Protein AF-A0A662ZIM0-F1 (afdb_monomer)

Mean predicted aligned error: 15.43 Å

Radius of gyration: 32.18 Å; Cα contacts (8 Å, |Δi|>4): 65; chains: 1; bounding box: 74×26×86 Å

Foldseek 3Di:
DDWDWDADPVRDIDIDPCVVVQPWDQFPPPRDTDRDPDPVVDPHGHPVVVVVVVVVVVVVVVVVVVVVVVVVVVVVVVVVVVVVVVVVVVVVVVPDDPPD

Secondary structure (DSSP, 8-state):
--EEEEE-TTS-EEEEETTTS--EEEPTTT--EEE----TT-TTS-HHHHHHHHHHHHHHHHHHHHHHHHHHHHHHHHHHHHHHHHHHHHHHHHS-----

Sequence (100 aa):
MFYIDFSAPDGKTYRIDVSKNPVIYKCPICGETSIYKFDPTSKDCCIPCSEQRKREAKKREDELMEDRLYTQLAKLLSLEENRIVSKDEAKRLLESPNGK

Structure (mmCIF, N/CA/C/O backbone):
data_AF-A0A662ZIM0-F1
#
_entry.id   AF-A0A662ZIM0-F1
#
loop_
_atom_site.group_PDB
_atom_site.id
_atom_site.type_symbol
_atom_site.label_atom_id
_atom_site.label_alt_id
_atom_site.label_comp_id
_atom_site.label_asym_id
_atom_site.label_entity_id
_atom_site.label_seq_id
_atom_site.pdbx_PDB_ins_code
_atom_site.Cartn_x
_atom_site.Cartn_y
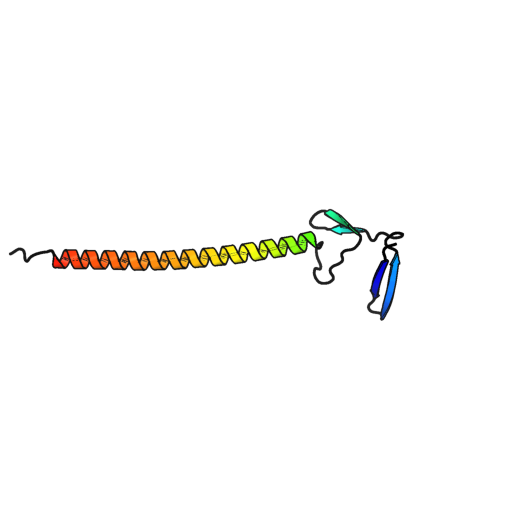_atom_site.Cartn_z
_atom_site.occupancy
_atom_site.B_iso_or_equiv
_atom_site.auth_seq_id
_atom_site.auth_comp_id
_atom_site.auth_asym_id
_atom_site.auth_atom_id
_atom_site.pdbx_PDB_model_num
ATOM 1 N N . MET A 1 1 ? 23.642 15.650 -20.312 1.00 60.62 1 MET A N 1
ATOM 2 C CA . MET A 1 1 ? 23.854 14.287 -20.844 1.00 60.62 1 MET A CA 1
ATOM 3 C C . MET A 1 1 ? 23.721 13.326 -19.676 1.00 60.62 1 MET A C 1
ATOM 5 O O . MET A 1 1 ? 24.455 13.499 -18.709 1.00 60.62 1 MET A O 1
ATOM 9 N N . PHE A 1 2 ? 22.740 12.421 -19.704 1.00 65.06 2 PHE A N 1
ATOM 10 C CA . PHE A 1 2 ? 22.445 11.497 -18.599 1.00 65.06 2 PHE A CA 1
ATOM 11 C C . PHE A 1 2 ? 22.926 10.090 -18.952 1.00 65.06 2 PHE A C 1
ATOM 13 O O . PHE A 1 2 ? 22.604 9.584 -20.025 1.00 65.06 2 PHE A O 1
ATOM 20 N N . TYR A 1 3 ? 23.685 9.468 -18.051 1.00 68.19 3 TYR A N 1
ATOM 21 C CA . TYR A 1 3 ? 24.252 8.138 -18.254 1.00 68.19 3 TYR A CA 1
ATOM 22 C C . TYR A 1 3 ? 23.801 7.181 -17.166 1.00 68.19 3 TYR A C 1
ATOM 24 O O . TYR A 1 3 ? 23.685 7.580 -16.008 1.00 68.19 3 TYR A O 1
ATOM 32 N N . ILE A 1 4 ? 23.593 5.927 -17.550 1.00 71.56 4 ILE A N 1
ATOM 33 C CA . ILE A 1 4 ? 23.402 4.817 -16.620 1.00 71.56 4 ILE A CA 1
ATOM 34 C C . ILE A 1 4 ? 24.522 3.818 -16.866 1.00 71.56 4 ILE A C 1
ATOM 36 O O . ILE A 1 4 ? 24.717 3.373 -18.000 1.00 71.56 4 ILE A O 1
ATOM 40 N N . ASP A 1 5 ? 25.223 3.472 -15.793 1.00 75.31 5 ASP A N 1
ATOM 41 C CA . ASP A 1 5 ? 26.203 2.397 -15.775 1.00 75.31 5 ASP A CA 1
ATOM 42 C C . ASP A 1 5 ? 25.546 1.160 -15.157 1.00 75.31 5 ASP A C 1
ATOM 44 O O . ASP A 1 5 ? 24.942 1.243 -14.085 1.00 75.31 5 ASP A O 1
ATOM 48 N N . PHE A 1 6 ? 25.637 0.012 -15.825 1.00 67.62 6 PHE A N 1
ATOM 49 C CA . PHE A 1 6 ? 25.203 -1.262 -15.256 1.00 67.62 6 PHE A CA 1
ATOM 50 C C . PHE A 1 6 ? 26.288 -2.321 -15.423 1.00 67.62 6 PHE A C 1
ATOM 52 O O . PHE A 1 6 ? 26.944 -2.411 -16.463 1.00 67.62 6 PHE A O 1
ATOM 59 N N . SER A 1 7 ? 26.467 -3.121 -14.376 1.00 71.88 7 SER A N 1
ATOM 60 C CA . SER A 1 7 ? 27.436 -4.211 -14.338 1.00 71.88 7 SER A CA 1
ATOM 61 C C . SER A 1 7 ? 26.736 -5.516 -14.681 1.00 71.88 7 SER A C 1
ATOM 63 O O . SER A 1 7 ? 25.787 -5.919 -14.005 1.00 71.88 7 SER A O 1
ATOM 65 N N . ALA A 1 8 ? 27.188 -6.167 -15.745 1.00 68.50 8 ALA A N 1
ATOM 66 C CA . ALA A 1 8 ? 26.691 -7.475 -16.133 1.00 68.50 8 ALA A CA 1
ATOM 67 C C . ALA A 1 8 ? 27.343 -8.590 -15.284 1.00 68.50 8 ALA A C 1
ATOM 69 O O . ALA A 1 8 ? 28.403 -8.380 -14.684 1.00 68.50 8 ALA A O 1
ATOM 70 N N . PRO A 1 9 ? 26.740 -9.795 -15.230 1.00 64.31 9 PRO A N 1
ATOM 71 C CA . PRO A 1 9 ? 27.276 -10.929 -14.469 1.00 64.31 9 PRO A CA 1
ATOM 72 C C . PRO A 1 9 ? 28.669 -11.391 -14.918 1.00 64.31 9 PRO A C 1
ATOM 74 O O . PRO A 1 9 ? 29.341 -12.109 -14.186 1.00 64.31 9 PRO A O 1
ATOM 77 N N . ASP A 1 10 ? 29.107 -10.992 -16.114 1.00 81.75 10 ASP A N 1
ATOM 78 C CA . ASP A 1 10 ? 30.434 -11.276 -16.663 1.00 81.75 10 ASP A CA 1
ATOM 79 C C . ASP A 1 10 ? 31.520 -10.295 -16.174 1.00 81.75 10 ASP A C 1
ATOM 81 O O . ASP A 1 10 ? 32.661 -10.358 -16.632 1.00 81.75 10 ASP A O 1
ATOM 85 N N . GLY A 1 11 ? 31.174 -9.383 -15.259 1.00 80.25 11 GLY A N 1
ATOM 86 C CA . GLY A 1 11 ? 32.086 -8.397 -14.681 1.00 80.25 11 GLY A CA 1
ATOM 87 C C . GLY A 1 11 ? 32.347 -7.182 -15.572 1.00 80.25 11 GLY A C 1
ATOM 88 O O . GLY A 1 11 ? 33.152 -6.328 -15.202 1.00 80.25 11 GLY A O 1
ATOM 89 N N . LYS A 1 12 ? 31.683 -7.070 -16.731 1.00 78.25 12 LYS A N 1
ATOM 90 C CA . LYS A 1 12 ? 31.798 -5.892 -17.595 1.00 78.25 12 LYS A CA 1
ATOM 91 C C . LYS A 1 12 ? 30.793 -4.819 -17.194 1.00 78.25 12 LYS A C 1
ATOM 93 O O . LYS A 1 12 ? 29.615 -5.098 -16.965 1.00 78.25 12 LYS A O 1
ATOM 98 N N . THR A 1 13 ? 31.258 -3.574 -17.176 1.00 76.75 13 THR A N 1
ATOM 99 C CA . THR A 1 13 ? 30.410 -2.399 -16.961 1.00 76.75 13 THR A CA 1
ATOM 100 C C . THR A 1 13 ? 30.062 -1.772 -18.301 1.00 76.75 13 THR A C 1
ATOM 102 O O . THR A 1 13 ? 30.945 -1.431 -19.090 1.00 76.75 13 THR A O 1
ATOM 105 N N . TYR A 1 14 ? 28.771 -1.598 -18.547 1.00 74.06 14 TYR A N 1
ATOM 106 C CA . TYR A 1 14 ? 28.240 -0.971 -19.748 1.00 74.06 14 TYR A CA 1
ATOM 107 C C . TYR A 1 14 ? 27.673 0.397 -19.397 1.00 74.06 14 TYR A C 1
ATOM 109 O O . TYR A 1 14 ? 26.896 0.525 -18.453 1.00 74.06 14 TYR A O 1
ATOM 117 N N . ARG A 1 15 ? 28.043 1.405 -20.188 1.00 74.75 15 ARG A N 1
ATOM 118 C CA . ARG A 1 15 ? 27.570 2.781 -20.038 1.00 74.75 15 ARG A CA 1
ATOM 119 C C . ARG A 1 15 ? 26.613 3.125 -21.165 1.00 74.75 15 ARG A C 1
ATOM 121 O O . ARG A 1 15 ? 27.014 3.163 -22.327 1.00 74.75 15 ARG A O 1
ATOM 128 N N . ILE A 1 16 ? 25.359 3.405 -20.828 1.00 70.94 16 ILE A N 1
ATOM 129 C CA . ILE A 1 16 ? 24.346 3.845 -21.792 1.00 70.94 16 ILE A CA 1
ATOM 130 C C . ILE A 1 16 ? 24.151 5.352 -21.652 1.00 70.94 16 ILE A C 1
ATOM 132 O O . ILE A 1 16 ? 23.838 5.846 -20.570 1.00 70.94 16 ILE A O 1
ATOM 136 N N . ASP A 1 17 ? 24.307 6.084 -22.759 1.00 71.38 17 ASP A N 1
ATOM 137 C CA . ASP A 1 17 ? 23.831 7.467 -22.875 1.00 71.38 17 ASP A CA 1
ATOM 138 C C . ASP A 1 17 ? 22.316 7.452 -23.079 1.00 71.38 17 ASP A C 1
ATOM 140 O O . ASP A 1 17 ? 21.812 7.199 -24.176 1.00 71.38 17 ASP A O 1
ATOM 144 N N . VAL A 1 18 ? 21.589 7.723 -22.003 1.00 67.00 18 VAL A N 1
ATOM 145 C CA . VAL A 1 18 ? 20.125 7.676 -21.964 1.00 67.00 18 VAL A CA 1
ATOM 146 C C . VAL A 1 18 ? 19.510 8.776 -22.832 1.00 67.00 18 VAL A C 1
ATOM 148 O O . VAL A 1 18 ? 18.396 8.634 -23.327 1.00 67.00 18 VAL A O 1
ATOM 151 N N . SER A 1 19 ? 20.260 9.853 -23.080 1.00 64.50 19 SER A N 1
ATOM 152 C CA . SER A 1 19 ? 19.848 10.947 -23.967 1.00 64.50 19 SER A CA 1
ATOM 153 C C . SER A 1 19 ? 19.803 10.510 -25.438 1.00 64.50 19 SER A C 1
ATOM 155 O O . SER A 1 19 ? 19.083 11.110 -26.230 1.00 64.50 19 SER A O 1
ATOM 157 N N . LYS A 1 20 ? 20.586 9.484 -25.805 1.00 65.81 20 LYS A N 1
ATOM 158 C CA . LYS A 1 20 ? 20.674 8.934 -27.169 1.00 65.81 20 LYS A CA 1
ATOM 159 C C . LYS A 1 20 ? 19.941 7.603 -27.327 1.00 65.81 20 LYS A C 1
ATOM 161 O O . LYS A 1 20 ? 19.514 7.282 -28.428 1.00 65.81 20 LYS A O 1
ATOM 166 N N . ASN A 1 21 ? 19.798 6.845 -26.241 1.00 57.88 21 ASN A N 1
ATOM 167 C CA . ASN A 1 21 ? 19.093 5.567 -26.192 1.00 57.88 21 ASN A CA 1
ATOM 168 C C . ASN A 1 21 ? 18.203 5.534 -24.942 1.00 57.88 21 ASN A C 1
ATOM 170 O O . ASN A 1 21 ? 18.616 4.993 -23.911 1.00 57.88 21 ASN A O 1
ATOM 174 N N . PRO A 1 22 ? 17.003 6.141 -24.985 1.00 59.03 22 PRO A N 1
ATOM 175 C CA . PRO A 1 22 ? 16.102 6.113 -23.846 1.00 59.03 22 PRO A CA 1
ATOM 176 C C . PRO A 1 22 ? 15.649 4.669 -23.619 1.00 59.03 22 PRO A C 1
ATOM 178 O O . PRO A 1 22 ? 14.930 4.094 -24.435 1.00 59.03 22 PRO A O 1
ATOM 181 N N . VAL A 1 23 ? 16.074 4.061 -22.509 1.00 63.94 23 VAL A N 1
ATOM 182 C CA . VAL A 1 23 ? 15.542 2.757 -22.104 1.00 63.94 23 VAL A CA 1
ATOM 183 C C . VAL A 1 23 ? 14.178 3.005 -21.474 1.00 63.94 23 VAL A C 1
ATOM 185 O O . VAL A 1 23 ? 14.057 3.394 -20.308 1.00 63.94 23 VAL A O 1
ATOM 188 N N . ILE A 1 24 ? 13.153 2.858 -22.305 1.00 66.81 24 ILE A N 1
ATOM 189 C CA . ILE A 1 24 ? 11.766 3.117 -21.951 1.00 66.81 24 ILE A CA 1
ATOM 190 C C . ILE A 1 24 ? 11.195 1.860 -21.295 1.00 66.81 24 ILE A C 1
ATOM 192 O O . ILE A 1 24 ? 11.002 0.839 -21.951 1.00 66.81 24 ILE A O 1
ATOM 196 N N . TYR A 1 25 ? 10.906 1.942 -19.999 1.00 69.50 25 TYR A N 1
ATOM 197 C CA . TYR A 1 25 ? 10.175 0.908 -19.279 1.00 69.50 25 TYR A CA 1
ATOM 198 C C . TYR A 1 25 ? 8.727 1.345 -19.082 1.00 69.50 25 TYR A C 1
ATOM 200 O O . TYR A 1 25 ? 8.460 2.392 -18.485 1.00 69.50 25 TYR A O 1
ATOM 208 N N . LYS A 1 26 ? 7.791 0.516 -19.547 1.00 70.31 26 LYS A N 1
ATOM 209 C CA . LYS A 1 26 ? 6.365 0.678 -19.267 1.00 70.31 26 LYS A CA 1
ATOM 210 C C . LYS A 1 26 ? 5.979 -0.226 -18.104 1.00 70.31 26 LYS A C 1
ATOM 212 O O . LYS A 1 26 ? 6.121 -1.443 -18.192 1.00 70.31 26 LYS A O 1
ATOM 217 N N . CYS A 1 27 ? 5.477 0.369 -17.027 1.00 74.44 27 CYS A N 1
ATOM 218 C CA . CYS A 1 27 ? 4.997 -0.388 -15.879 1.00 74.44 27 CYS A CA 1
ATOM 219 C C . CYS A 1 27 ? 3.781 -1.248 -16.275 1.00 74.44 27 CYS A C 1
ATOM 221 O O . CYS A 1 27 ? 2.810 -0.695 -16.795 1.00 74.44 27 CYS A O 1
ATOM 223 N N . PRO A 1 28 ? 3.767 -2.563 -15.989 1.00 74.31 28 PRO A N 1
ATOM 224 C CA . PRO A 1 28 ? 2.627 -3.424 -16.300 1.00 74.31 28 PRO A CA 1
ATOM 225 C C . PRO A 1 28 ? 1.411 -3.160 -15.400 1.00 74.31 28 PRO A C 1
ATOM 227 O O . PRO A 1 28 ? 0.306 -3.556 -15.750 1.00 74.31 28 PRO A O 1
ATOM 230 N N . ILE A 1 29 ? 1.596 -2.495 -14.252 1.00 79.19 29 ILE A N 1
ATOM 231 C CA . ILE A 1 29 ? 0.516 -2.218 -13.294 1.00 79.19 29 ILE A CA 1
ATOM 232 C C . ILE A 1 29 ? -0.238 -0.938 -13.653 1.00 79.19 29 ILE A C 1
ATOM 234 O O . ILE A 1 29 ? -1.456 -0.953 -13.780 1.00 79.19 29 ILE A O 1
ATOM 238 N N . CYS A 1 30 ? 0.477 0.179 -13.793 1.00 81.06 30 CYS A N 1
ATOM 239 C CA . CYS A 1 30 ? -0.140 1.489 -14.011 1.00 81.06 30 CYS A CA 1
ATOM 240 C C . CYS A 1 30 ? -0.009 2.004 -15.450 1.00 81.06 30 CYS A C 1
ATOM 242 O O . CYS A 1 30 ? -0.599 3.024 -15.782 1.00 81.06 30 CYS A O 1
ATOM 244 N N . GLY A 1 31 ? 0.775 1.341 -16.306 1.00 73.50 31 GLY A N 1
ATOM 245 C CA . GLY A 1 31 ? 1.029 1.795 -17.676 1.00 73.50 31 GLY A CA 1
ATOM 246 C C . GLY A 1 31 ? 1.985 2.987 -17.789 1.00 73.50 31 GLY A C 1
ATOM 247 O O . GLY A 1 31 ? 2.280 3.404 -18.911 1.00 73.50 31 GLY A O 1
ATOM 248 N N . GLU A 1 32 ? 2.490 3.504 -16.663 1.00 75.25 32 GLU A N 1
ATOM 249 C CA . GLU A 1 32 ? 3.413 4.638 -16.627 1.00 75.25 32 GLU A CA 1
ATOM 250 C C . GLU A 1 32 ? 4.693 4.297 -17.387 1.00 75.25 32 GLU A C 1
ATOM 252 O O . GLU A 1 32 ? 5.326 3.258 -17.161 1.00 75.25 32 GLU A O 1
ATOM 257 N N . THR A 1 33 ? 5.063 5.185 -18.301 1.00 69.88 33 THR A N 1
ATOM 258 C CA . THR A 1 33 ? 6.224 5.016 -19.165 1.00 69.88 33 THR A CA 1
ATOM 259 C C . THR A 1 33 ? 7.358 5.857 -18.599 1.00 69.88 33 THR A C 1
ATOM 261 O O . THR A 1 33 ? 7.295 7.081 -18.601 1.00 69.88 33 THR A O 1
ATOM 264 N N . SER A 1 34 ? 8.385 5.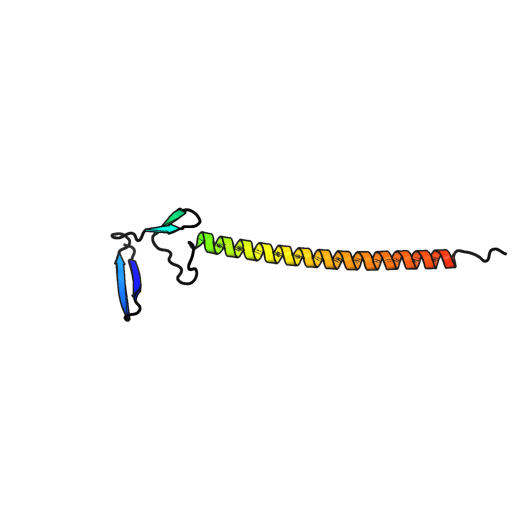200 -18.067 1.00 62.50 34 SER A N 1
ATOM 265 C CA . SER A 1 34 ? 9.485 5.855 -17.360 1.00 62.50 34 SER A CA 1
ATOM 266 C C . SER A 1 34 ? 10.830 5.514 -17.986 1.00 62.50 34 SER A C 1
ATOM 268 O O . SER A 1 34 ? 11.062 4.397 -18.452 1.00 62.50 34 SER A O 1
ATOM 270 N N . ILE A 1 35 ? 11.724 6.501 -17.992 1.00 63.75 35 ILE A N 1
ATOM 271 C CA . ILE A 1 35 ? 13.120 6.307 -18.368 1.00 63.75 35 ILE A CA 1
ATOM 272 C C . ILE A 1 35 ? 13.797 5.592 -17.192 1.00 63.75 35 ILE A C 1
ATOM 274 O O . ILE A 1 35 ? 13.898 6.155 -16.104 1.00 63.75 35 ILE A O 1
ATOM 278 N N . TYR A 1 36 ? 14.144 4.324 -17.421 1.00 60.44 36 TYR A N 1
ATOM 279 C CA . TYR A 1 36 ? 14.791 3.353 -16.531 1.00 60.44 36 TYR A CA 1
ATOM 280 C C . TYR A 1 36 ? 14.804 3.672 -15.019 1.00 60.44 36 TYR A C 1
ATOM 282 O O . TYR A 1 36 ? 15.697 4.337 -14.497 1.00 60.44 36 TYR A O 1
ATOM 290 N N . LYS A 1 37 ? 13.850 3.090 -14.284 1.00 54.75 37 LYS A N 1
ATOM 291 C CA . LYS A 1 37 ? 13.931 2.875 -12.830 1.00 54.75 37 LYS A CA 1
ATOM 292 C C . LYS A 1 37 ? 13.756 1.381 -12.554 1.00 54.75 37 LYS A C 1
ATOM 294 O O . LYS A 1 37 ? 12.717 0.960 -12.055 1.00 54.75 37 LYS A O 1
ATOM 299 N N . PHE A 1 38 ? 14.728 0.573 -12.979 1.00 47.59 38 PHE A N 1
ATOM 300 C CA . PHE A 1 38 ? 14.773 -0.840 -12.607 1.00 47.59 38 PHE A CA 1
ATOM 301 C C . PHE A 1 38 ? 15.211 -0.915 -11.145 1.00 47.59 38 PHE A C 1
ATOM 303 O O . PHE A 1 38 ? 16.367 -0.640 -10.835 1.00 47.59 38 PHE A O 1
ATOM 310 N N . ASP A 1 39 ? 14.278 -1.215 -10.248 1.00 49.53 39 ASP A N 1
ATOM 311 C CA . ASP A 1 39 ? 14.600 -1.588 -8.875 1.00 49.53 39 ASP A CA 1
ATOM 312 C C . ASP A 1 39 ? 14.830 -3.111 -8.880 1.00 49.53 39 ASP A C 1
ATOM 314 O O . ASP A 1 39 ? 13.863 -3.869 -9.005 1.00 49.53 39 ASP A O 1
ATOM 318 N N . PRO A 1 40 ? 16.090 -3.592 -8.823 1.00 46.81 40 PRO A N 1
ATOM 319 C CA . PRO A 1 40 ? 16.415 -5.017 -8.942 1.00 46.81 40 PRO A CA 1
ATOM 320 C C . PRO A 1 40 ? 15.817 -5.868 -7.810 1.00 46.81 40 PRO A C 1
ATOM 322 O O . PRO A 1 40 ? 15.818 -7.098 -7.888 1.00 46.81 40 PRO A O 1
ATOM 325 N N . THR A 1 41 ? 15.285 -5.219 -6.774 1.00 54.16 41 THR A N 1
ATOM 326 C CA . THR A 1 41 ? 14.646 -5.842 -5.616 1.00 54.16 41 THR A CA 1
ATOM 327 C C . THR A 1 41 ? 13.143 -6.054 -5.810 1.00 54.16 41 THR A C 1
ATOM 329 O O . THR A 1 41 ? 12.592 -7.018 -5.277 1.00 54.16 41 THR A O 1
ATOM 332 N N . SER A 1 42 ? 12.462 -5.200 -6.586 1.00 54.66 42 SER A N 1
ATOM 333 C CA . SER A 1 42 ? 11.018 -5.296 -6.836 1.00 54.66 42 SER A CA 1
ATOM 334 C C . SER A 1 42 ? 10.759 -5.822 -8.246 1.00 54.66 42 SER A C 1
ATOM 336 O O . SER A 1 42 ? 10.624 -5.061 -9.200 1.00 54.66 42 SER A O 1
ATOM 338 N N . LYS A 1 43 ? 10.690 -7.147 -8.382 1.00 55.81 43 LYS A N 1
ATOM 339 C CA . LYS A 1 43 ? 10.647 -7.840 -9.679 1.00 55.81 43 LYS A CA 1
ATOM 340 C C . LYS A 1 43 ? 9.450 -7.503 -10.592 1.00 55.81 43 LYS A C 1
ATOM 342 O O . LYS A 1 43 ? 9.531 -7.817 -11.773 1.00 55.81 43 LYS A O 1
ATOM 347 N N . ASP A 1 44 ? 8.402 -6.815 -10.115 1.00 65.44 44 ASP A N 1
ATOM 348 C CA . ASP A 1 44 ? 7.107 -6.798 -10.824 1.00 65.44 44 ASP A CA 1
ATOM 349 C C . ASP A 1 44 ? 6.467 -5.416 -11.087 1.00 65.44 44 ASP A C 1
ATOM 351 O O . ASP A 1 44 ? 5.391 -5.358 -11.688 1.00 65.44 44 ASP A O 1
ATOM 355 N N . CYS A 1 45 ? 7.048 -4.287 -10.648 1.00 68.81 45 CYS A N 1
ATOM 356 C CA . CYS A 1 45 ? 6.414 -2.969 -10.851 1.00 68.81 45 CYS A CA 1
ATOM 357 C C . CYS A 1 45 ? 7.353 -1.760 -10.729 1.00 68.81 45 CYS A C 1
ATOM 359 O O . CYS A 1 45 ? 8.460 -1.867 -10.212 1.00 68.81 45 CYS A O 1
ATOM 361 N N . CYS A 1 46 ? 6.897 -0.588 -11.192 1.00 73.62 46 CYS A N 1
ATOM 362 C CA . CYS A 1 46 ? 7.638 0.665 -11.039 1.00 73.62 46 CYS A CA 1
ATOM 363 C C . CYS A 1 46 ? 7.681 1.148 -9.575 1.00 73.62 46 CYS A C 1
ATOM 365 O O . CYS A 1 46 ? 6.795 0.833 -8.777 1.00 73.62 46 CYS A O 1
ATOM 367 N N . ILE A 1 47 ? 8.678 1.982 -9.244 1.00 74.38 47 ILE A N 1
ATOM 368 C CA . ILE A 1 47 ? 8.886 2.529 -7.888 1.00 74.38 47 ILE A CA 1
ATOM 369 C C . ILE A 1 47 ? 7.607 3.150 -7.289 1.00 74.38 47 ILE A C 1
ATOM 371 O O . ILE A 1 47 ? 7.279 2.802 -6.158 1.00 74.38 47 ILE A O 1
ATOM 375 N N . PRO A 1 48 ? 6.829 3.998 -8.000 1.00 78.12 48 PRO A N 1
ATOM 376 C CA . PRO A 1 48 ? 5.582 4.537 -7.452 1.00 78.12 48 PRO A CA 1
ATOM 377 C C . PRO A 1 48 ? 4.573 3.461 -7.026 1.00 78.12 48 PRO A C 1
ATOM 379 O O . PRO A 1 48 ? 4.008 3.552 -5.939 1.00 78.12 48 PRO A O 1
ATOM 382 N N . CYS A 1 49 ? 4.379 2.418 -7.842 1.00 80.75 49 CYS A N 1
ATOM 383 C CA . CYS A 1 49 ? 3.489 1.303 -7.507 1.00 80.75 49 CYS A CA 1
ATOM 384 C C . CYS A 1 49 ? 4.018 0.483 -6.323 1.00 80.75 49 CYS A C 1
ATOM 386 O O . CYS A 1 49 ? 3.237 0.054 -5.475 1.00 80.75 49 CYS A O 1
ATOM 388 N N . SER A 1 50 ? 5.335 0.283 -6.249 1.00 81.31 50 SER A N 1
ATOM 389 C CA . SER A 1 50 ? 5.989 -0.396 -5.125 1.00 81.31 50 SER A CA 1
ATOM 390 C C . SER A 1 50 ? 5.770 0.369 -3.815 1.00 81.31 50 SER A C 1
ATOM 392 O O . SER A 1 50 ? 5.306 -0.197 -2.825 1.00 81.31 50 SER A O 1
ATOM 394 N N . GLU A 1 51 ? 6.004 1.681 -3.824 1.00 83.38 51 GLU A N 1
ATOM 395 C CA . GLU A 1 51 ? 5.797 2.547 -2.661 1.00 83.38 51 GLU A CA 1
ATOM 396 C C . GLU A 1 51 ? 4.324 2.636 -2.251 1.00 83.38 51 GLU A C 1
ATOM 398 O O . GLU A 1 51 ? 4.011 2.612 -1.060 1.00 83.38 51 GLU A O 1
ATOM 403 N N . GLN A 1 52 ? 3.402 2.670 -3.216 1.00 86.38 52 GLN A N 1
ATOM 404 C CA . GLN A 1 52 ? 1.972 2.610 -2.927 1.00 86.38 52 GLN A CA 1
ATOM 405 C C . GLN A 1 52 ? 1.599 1.310 -2.207 1.00 86.38 52 GLN A C 1
ATOM 407 O O . GLN A 1 52 ? 0.954 1.364 -1.161 1.00 86.38 52 GLN A O 1
ATOM 412 N N . ARG A 1 53 ? 2.061 0.152 -2.698 1.00 86.25 53 ARG A N 1
ATOM 413 C CA . ARG A 1 53 ? 1.812 -1.140 -2.039 1.00 86.25 53 ARG A CA 1
ATOM 414 C C . ARG A 1 53 ? 2.346 -1.173 -0.610 1.00 86.25 53 ARG A C 1
ATOM 416 O O . ARG A 1 53 ? 1.651 -1.659 0.277 1.00 86.25 53 ARG A O 1
ATOM 423 N N . LYS A 1 54 ? 3.544 -0.633 -0.362 1.00 86.94 54 LYS A N 1
ATOM 424 C CA . LYS A 1 54 ? 4.110 -0.539 0.997 1.00 86.94 54 LYS A CA 1
ATOM 425 C C . LYS A 1 54 ? 3.238 0.317 1.918 1.00 86.94 54 LYS A C 1
ATOM 427 O O . LYS A 1 54 ? 3.000 -0.066 3.060 1.00 86.94 54 LYS A O 1
ATOM 432 N N . ARG A 1 55 ? 2.732 1.455 1.427 1.00 90.31 55 ARG A N 1
ATOM 433 C CA . ARG A 1 55 ? 1.824 2.327 2.194 1.00 90.31 55 ARG A CA 1
ATOM 434 C C . ARG A 1 55 ? 0.495 1.646 2.499 1.00 90.31 55 ARG A C 1
ATOM 436 O O . ARG A 1 55 ? 0.024 1.734 3.625 1.00 90.31 55 ARG A O 1
ATOM 443 N N . GLU A 1 56 ? -0.092 0.963 1.521 1.00 91.56 56 GLU A N 1
ATOM 444 C CA . GLU A 1 56 ? -1.343 0.222 1.706 1.00 91.56 56 GLU A CA 1
ATOM 445 C C . GLU A 1 56 ? -1.178 -0.949 2.680 1.00 91.56 56 GLU A C 1
ATOM 447 O O . GLU A 1 56 ? -2.047 -1.159 3.523 1.00 91.56 56 GLU A O 1
ATOM 452 N N . ALA A 1 57 ? -0.062 -1.681 2.610 1.00 91.88 57 ALA A N 1
ATOM 453 C CA . ALA A 1 57 ? 0.251 -2.747 3.559 1.00 91.88 57 ALA A CA 1
ATOM 454 C C . ALA A 1 57 ? 0.363 -2.202 4.988 1.00 91.88 57 ALA A C 1
ATOM 456 O O . ALA A 1 57 ? -0.307 -2.709 5.883 1.00 91.88 57 ALA A O 1
ATOM 457 N N . LYS A 1 58 ? 1.113 -1.108 5.172 1.00 93.81 58 LYS A N 1
ATOM 458 C CA . LYS A 1 58 ? 1.224 -0.436 6.470 1.00 93.81 58 LYS A CA 1
ATOM 459 C C . LYS A 1 58 ? -0.138 0.032 6.992 1.00 93.81 58 LYS A C 1
ATOM 461 O O . LYS A 1 58 ? -0.465 -0.212 8.143 1.00 93.81 58 LYS A O 1
ATOM 466 N N . LYS A 1 59 ? -0.964 0.640 6.133 1.00 94.62 59 LYS A N 1
ATOM 467 C CA . LYS A 1 59 ? -2.317 1.084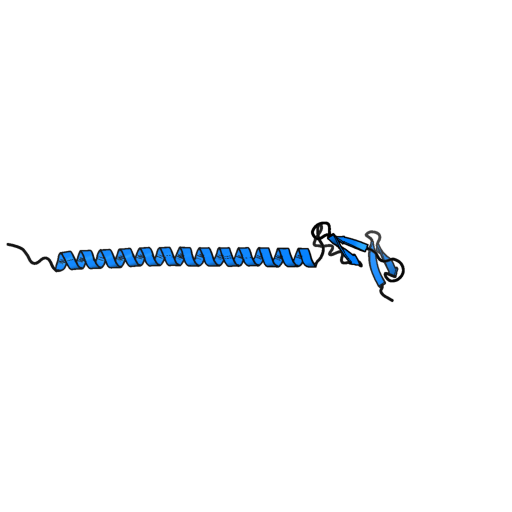 6.502 1.00 94.62 59 LYS A C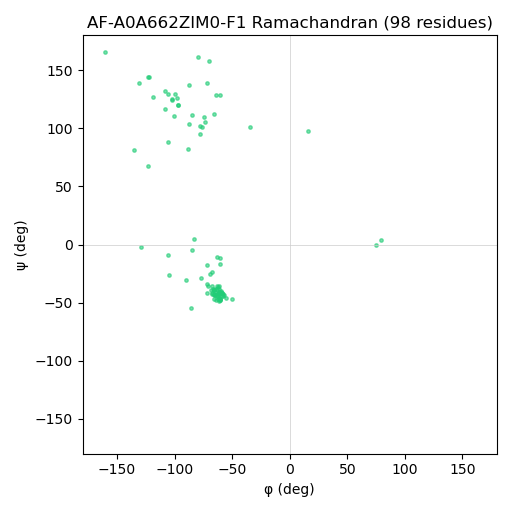A 1
ATOM 468 C C . LYS A 1 59 ? -3.188 -0.076 6.995 1.00 94.62 59 LYS A C 1
ATOM 470 O O . LYS A 1 59 ? -3.895 0.083 7.980 1.00 94.62 59 LYS A O 1
ATOM 475 N N . ARG A 1 60 ? -3.119 -1.244 6.344 1.00 94.12 60 ARG A N 1
ATOM 476 C CA . ARG A 1 60 ? -3.843 -2.445 6.797 1.00 94.12 60 ARG A CA 1
ATOM 477 C C . ARG A 1 60 ? -3.326 -2.967 8.134 1.00 94.12 60 ARG A C 1
ATOM 479 O O . ARG A 1 60 ? -4.120 -3.426 8.944 1.00 94.12 60 ARG A O 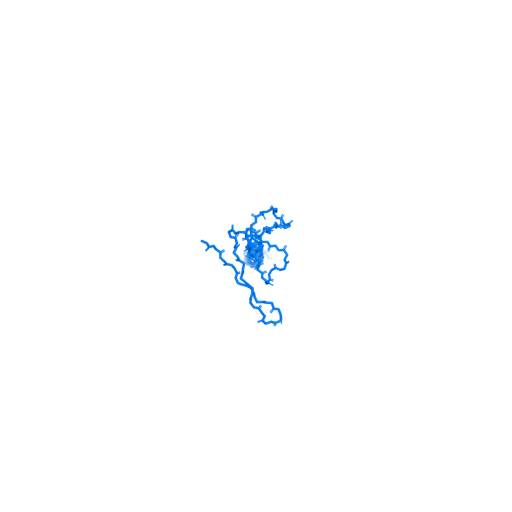1
ATOM 486 N N . GLU A 1 61 ? -2.016 -2.931 8.364 1.00 94.31 61 GLU A N 1
ATOM 487 C CA . GLU A 1 61 ? -1.439 -3.303 9.661 1.00 94.31 61 GLU A CA 1
ATOM 488 C C . GLU A 1 61 ? -1.916 -2.365 10.776 1.00 94.31 61 GLU A C 1
ATOM 490 O O . GLU A 1 61 ? -2.323 -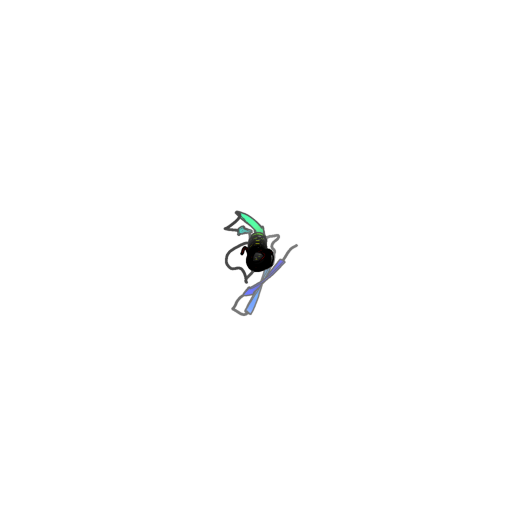2.846 11.835 1.00 94.31 61 GLU A O 1
ATOM 495 N N . ASP A 1 62 ? -1.932 -1.056 10.517 1.00 94.81 62 ASP A N 1
ATOM 496 C CA . ASP A 1 62 ? -2.433 -0.046 11.453 1.00 94.81 62 ASP A CA 1
ATOM 497 C C . ASP A 1 62 ? -3.925 -0.282 11.774 1.00 94.81 62 ASP A C 1
ATOM 499 O O . ASP A 1 62 ? -4.297 -0.345 12.946 1.00 94.81 62 ASP A O 1
ATOM 503 N N . GLU A 1 63 ? -4.766 -0.518 10.758 1.00 94.69 63 GLU A N 1
ATOM 504 C CA . GLU A 1 63 ? -6.194 -0.849 10.925 1.00 94.69 63 GLU A CA 1
ATOM 505 C C . GLU A 1 63 ? -6.405 -2.137 11.747 1.00 94.69 63 GLU A C 1
ATOM 507 O O . GLU A 1 63 ? -7.275 -2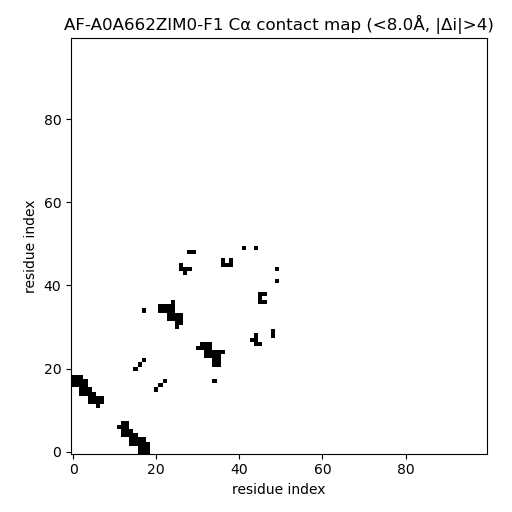.195 12.616 1.00 94.69 63 GLU A O 1
ATOM 512 N N . LEU A 1 64 ? -5.584 -3.170 11.528 1.00 95.31 64 LEU A N 1
ATOM 513 C CA . LEU A 1 64 ? -5.639 -4.413 12.308 1.00 95.31 64 LEU A CA 1
ATOM 514 C C . LEU A 1 64 ? -5.223 -4.209 13.770 1.00 95.31 64 LEU A C 1
ATOM 516 O O . LEU A 1 64 ? -5.749 -4.881 14.661 1.00 95.31 64 LEU A O 1
ATOM 520 N N . MET A 1 65 ? -4.255 -3.330 14.036 1.00 94.50 65 MET A N 1
ATOM 521 C CA . MET A 1 65 ? -3.884 -2.984 15.409 1.00 94.50 65 MET A CA 1
ATOM 522 C C . MET A 1 65 ? -5.002 -2.215 16.110 1.00 94.50 65 MET A C 1
ATOM 524 O O . MET A 1 65 ? -5.312 -2.517 17.263 1.00 94.50 65 MET A O 1
ATOM 528 N N . GLU A 1 66 ? -5.625 -1.265 15.418 1.00 94.06 66 GLU A N 1
ATOM 529 C CA . GLU A 1 66 ? -6.759 -0.497 15.928 1.00 94.06 66 GLU A CA 1
ATOM 530 C C . GLU A 1 66 ? -7.951 -1.410 16.271 1.00 94.06 66 GLU A C 1
ATOM 532 O O . GLU A 1 66 ? -8.464 -1.357 17.390 1.00 94.06 66 GLU A O 1
ATOM 537 N N . ASP A 1 67 ? -8.321 -2.337 15.383 1.00 94.38 67 ASP A N 1
ATOM 538 C CA . ASP A 1 67 ? -9.395 -3.314 15.627 1.00 94.38 67 ASP A CA 1
ATOM 539 C C . ASP A 1 67 ? -9.117 -4.213 16.847 1.00 94.38 67 ASP A C 1
ATOM 541 O O . ASP A 1 67 ? -9.993 -4.461 17.685 1.00 94.38 67 ASP A O 1
ATOM 545 N N . ARG A 1 68 ? -7.860 -4.646 17.024 1.00 94.69 68 ARG A N 1
ATOM 546 C CA . ARG A 1 68 ? -7.441 -5.400 18.219 1.00 94.69 68 ARG A CA 1
ATOM 547 C C . ARG A 1 68 ? -7.603 -4.586 19.498 1.00 94.69 68 ARG A C 1
ATOM 549 O O . ARG A 1 68 ? -8.045 -5.147 20.503 1.00 94.69 68 ARG A O 1
ATOM 556 N N . LEU A 1 69 ? -7.252 -3.301 19.478 1.00 94.38 69 LEU A N 1
ATOM 557 C CA . LEU A 1 69 ? -7.401 -2.410 20.631 1.00 94.38 69 LEU A CA 1
ATOM 558 C C . LEU A 1 69 ? -8.877 -2.206 20.979 1.00 94.38 69 LEU A C 1
ATOM 560 O O . LEU A 1 69 ? -9.253 -2.380 22.139 1.00 94.38 69 LEU A O 1
ATOM 564 N N . TYR A 1 70 ? -9.727 -1.932 19.987 1.00 92.69 70 TYR A N 1
ATOM 565 C CA . TYR A 1 70 ? -11.170 -1.816 20.209 1.00 92.69 70 TYR A CA 1
ATOM 566 C C . TYR A 1 70 ? -11.778 -3.114 20.739 1.00 92.69 70 TYR A C 1
ATOM 568 O O . TYR A 1 70 ? -12.567 -3.084 21.683 1.00 92.69 70 TYR A O 1
ATOM 576 N N . THR A 1 71 ? -11.358 -4.264 20.212 1.00 93.69 71 THR A N 1
ATOM 577 C CA . THR A 1 71 ? -11.797 -5.574 20.708 1.00 93.69 71 THR A CA 1
ATOM 578 C C . THR A 1 71 ? -11.396 -5.796 22.170 1.00 93.69 71 THR A C 1
ATOM 580 O O . THR A 1 71 ? -12.178 -6.336 22.956 1.00 93.69 71 THR A O 1
ATOM 583 N N . GLN A 1 72 ? -10.184 -5.397 22.569 1.00 93.62 72 GLN A N 1
ATOM 584 C CA . GLN A 1 72 ? -9.749 -5.477 23.968 1.00 93.62 72 GLN A CA 1
ATOM 585 C C . GLN A 1 72 ? -10.557 -4.540 24.870 1.00 93.62 72 GLN A C 1
ATOM 587 O O . GLN A 1 72 ? -10.980 -4.956 25.950 1.00 93.62 72 GLN A O 1
ATOM 592 N N . LEU A 1 73 ? -10.816 -3.312 24.419 1.00 93.81 73 LEU A N 1
ATOM 593 C CA . LEU A 1 73 ? -11.619 -2.344 25.159 1.00 93.81 73 LEU A CA 1
ATOM 594 C C . LEU A 1 73 ? -13.054 -2.842 25.364 1.00 93.81 73 LEU A C 1
ATOM 596 O O . LEU A 1 73 ? -13.557 -2.793 26.484 1.00 93.81 73 LEU A O 1
ATOM 600 N N . ALA A 1 74 ? -13.683 -3.394 24.324 1.00 91.69 74 ALA A N 1
ATOM 601 C CA . ALA A 1 74 ? -15.022 -3.971 24.414 1.00 91.69 74 ALA A CA 1
ATOM 602 C C . ALA A 1 74 ? -15.088 -5.095 25.460 1.00 91.69 74 ALA A C 1
ATOM 604 O O . ALA A 1 74 ? -15.996 -5.118 26.285 1.00 91.69 74 ALA A O 1
ATOM 605 N N . LYS A 1 75 ? -14.082 -5.980 25.500 1.00 92.31 75 LYS A N 1
ATOM 606 C CA . LYS A 1 75 ? -13.997 -7.035 26.525 1.00 92.31 75 LYS A CA 1
ATOM 607 C C . LYS A 1 75 ? -13.890 -6.469 27.939 1.00 92.31 75 LYS A C 1
ATOM 609 O O . LYS A 1 75 ? -14.532 -6.995 28.844 1.00 92.31 75 LYS A O 1
ATOM 614 N N . LEU A 1 76 ? -13.086 -5.423 28.140 1.00 91.62 76 LEU A N 1
ATOM 615 C CA . LEU A 1 76 ? -12.952 -4.772 29.446 1.00 91.62 76 LEU A CA 1
ATOM 616 C C . LEU A 1 76 ? -14.259 -4.110 29.881 1.00 91.62 76 LEU A C 1
ATOM 618 O O . LEU A 1 76 ? -14.661 -4.278 31.029 1.00 91.62 76 LEU A O 1
ATOM 622 N N . LEU A 1 77 ? -14.941 -3.419 28.965 1.00 89.19 77 LEU A N 1
ATOM 623 C CA . LEU A 1 77 ? -16.239 -2.807 29.238 1.00 89.19 77 LEU A CA 1
ATOM 624 C C . LEU A 1 77 ? -17.283 -3.860 29.604 1.00 89.19 77 LEU A C 1
ATOM 626 O O . LEU A 1 77 ? -17.940 -3.710 30.625 1.00 89.19 77 LEU A O 1
ATOM 630 N N . SER A 1 78 ? -17.368 -4.969 28.865 1.00 84.88 78 SER A N 1
ATOM 631 C CA . SER A 1 78 ? -18.282 -6.061 29.218 1.00 84.88 78 SER A CA 1
ATOM 632 C C . SER A 1 78 ? -17.954 -6.685 30.580 1.00 84.88 78 SER A C 1
ATOM 634 O O . SER A 1 78 ? -18.857 -7.059 31.323 1.00 84.88 78 SER A O 1
ATOM 636 N N . LEU A 1 79 ? -16.675 -6.816 30.947 1.00 84.94 79 LEU A N 1
ATOM 637 C CA . LEU A 1 79 ? -16.292 -7.293 32.283 1.00 84.94 79 LEU A CA 1
ATOM 638 C C . LEU A 1 79 ? -16.701 -6.306 33.384 1.00 84.94 79 LEU A C 1
ATOM 640 O O . LEU A 1 79 ? -17.148 -6.737 34.448 1.00 84.94 79 LEU A O 1
ATOM 644 N N . GLU A 1 80 ? -16.563 -5.007 33.136 1.00 81.50 80 GLU A N 1
ATOM 645 C CA . GLU A 1 80 ? -16.949 -3.971 34.092 1.00 81.50 80 GLU A CA 1
ATOM 646 C C . GLU A 1 80 ? -18.474 -3.852 34.222 1.00 81.50 80 GLU A C 1
ATOM 648 O O . GLU A 1 80 ? -18.983 -3.809 35.339 1.00 81.50 80 GLU A O 1
ATOM 653 N N . GLU A 1 81 ? -19.224 -3.921 33.120 1.00 75.94 81 GLU A N 1
ATOM 654 C CA . GLU A 1 81 ? -20.691 -4.004 33.138 1.00 75.94 81 GLU A CA 1
ATOM 655 C C . GLU A 1 81 ? -21.167 -5.196 33.976 1.00 75.94 81 GLU A C 1
ATOM 657 O O . GLU A 1 81 ? -22.017 -5.038 34.853 1.00 75.94 81 GLU A O 1
ATOM 662 N N . ASN A 1 82 ? -20.560 -6.374 33.798 1.00 72.69 82 ASN A N 1
ATOM 663 C CA . ASN A 1 82 ? -20.880 -7.556 34.604 1.00 72.69 82 ASN A CA 1
ATOM 664 C C . ASN A 1 82 ? -20.563 -7.362 36.100 1.00 72.69 82 ASN A C 1
ATOM 666 O O . ASN A 1 82 ? -21.304 -7.843 36.961 1.00 72.69 82 ASN A O 1
ATOM 670 N N . ARG A 1 83 ? -19.485 -6.641 36.438 1.00 73.12 83 ARG A N 1
ATOM 671 C CA . ARG A 1 83 ? -19.157 -6.296 37.833 1.00 73.12 83 ARG A CA 1
ATOM 672 C C . ARG A 1 83 ? -20.163 -5.329 38.444 1.00 73.12 83 ARG A C 1
ATOM 674 O O . ARG A 1 83 ? -20.540 -5.513 39.601 1.00 73.12 83 ARG A O 1
ATOM 681 N N . ILE A 1 84 ? -20.602 -4.324 37.688 1.00 69.00 84 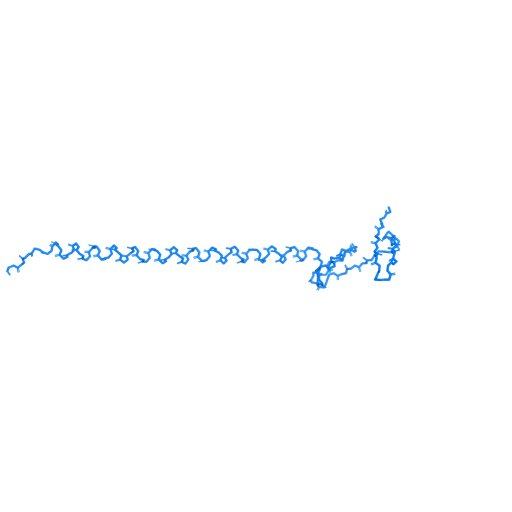ILE A N 1
ATOM 682 C CA . ILE A 1 84 ? -21.608 -3.353 38.133 1.00 69.00 84 ILE A CA 1
ATOM 683 C C . ILE A 1 84 ? -22.944 -4.062 38.378 1.00 69.00 84 ILE A C 1
ATOM 685 O O . ILE A 1 84 ? -23.502 -3.925 39.464 1.00 69.00 84 ILE A O 1
ATOM 689 N N . VAL A 1 85 ? -23.396 -4.903 37.439 1.00 63.25 85 VAL A N 1
ATOM 690 C CA . VAL A 1 85 ? -24.622 -5.7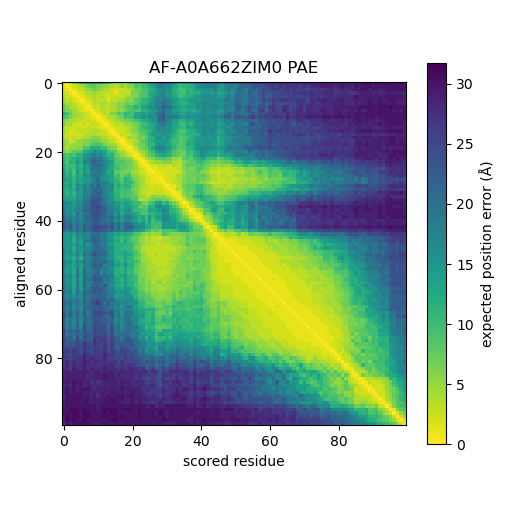08 37.593 1.00 63.25 85 VAL A CA 1
ATOM 691 C C . VAL A 1 85 ? -24.548 -6.603 38.833 1.00 63.25 85 VAL A C 1
ATOM 693 O O . VAL A 1 85 ? -25.493 -6.630 39.620 1.00 63.25 85 VAL A O 1
ATOM 696 N N . SER A 1 86 ? -23.414 -7.273 39.066 1.00 66.12 86 SER A N 1
ATOM 697 C CA . SER A 1 86 ? -23.215 -8.106 40.260 1.00 66.12 86 SER A CA 1
ATOM 698 C C . SER A 1 86 ? -23.250 -7.292 41.563 1.00 66.12 86 SER A C 1
ATOM 700 O O . SER A 1 86 ? -23.826 -7.733 42.559 1.00 66.12 86 SER A O 1
ATOM 702 N N . LYS A 1 87 ? -22.691 -6.076 41.568 1.00 66.19 87 LYS A N 1
ATOM 703 C CA . LYS A 1 87 ? -22.736 -5.173 42.726 1.00 66.19 87 LYS A CA 1
ATOM 704 C C . LYS A 1 87 ? -24.150 -4.649 42.997 1.00 66.19 87 LYS A C 1
ATOM 706 O O . LYS A 1 87 ? -24.537 -4.568 44.161 1.00 66.19 87 LYS A O 1
ATOM 711 N N . ASP A 1 88 ? -24.925 -4.338 41.962 1.00 65.94 88 ASP A N 1
ATOM 712 C CA . ASP A 1 88 ? -26.325 -3.918 42.095 1.00 65.94 88 ASP A CA 1
ATOM 713 C C . ASP A 1 88 ? -27.250 -5.078 42.502 1.00 65.94 88 ASP A C 1
ATOM 715 O O . ASP A 1 88 ? -28.182 -4.877 43.280 1.00 65.94 88 ASP A O 1
ATOM 719 N N . GLU A 1 89 ? -26.994 -6.313 42.057 1.00 64.88 89 GLU A N 1
ATOM 720 C CA . GLU A 1 89 ? -27.644 -7.512 42.614 1.00 64.88 89 GLU A CA 1
ATOM 721 C C . GLU A 1 89 ? -27.307 -7.715 44.092 1.00 64.88 89 GLU A C 1
ATOM 723 O O . GLU A 1 89 ? -28.216 -7.898 44.900 1.00 64.88 89 GLU A O 1
ATOM 728 N N . ALA A 1 90 ? -26.033 -7.604 44.476 1.00 64.44 90 ALA A N 1
ATOM 729 C CA . ALA A 1 90 ? -25.624 -7.693 45.877 1.00 64.44 90 ALA A CA 1
ATOM 730 C C . ALA A 1 90 ? -26.256 -6.581 46.734 1.00 64.44 90 ALA A C 1
ATOM 732 O O . ALA A 1 90 ? -26.684 -6.831 47.860 1.00 64.44 90 ALA A O 1
ATOM 733 N N . LYS A 1 91 ? -26.380 -5.364 46.193 1.00 69.56 91 LYS A N 1
ATOM 734 C CA . LYS A 1 91 ? -27.064 -4.246 46.851 1.00 69.56 91 LYS A CA 1
ATOM 735 C C . LYS A 1 91 ? -28.565 -4.509 47.015 1.00 69.56 91 LYS A C 1
ATOM 737 O O . LYS A 1 91 ? -29.082 -4.301 48.105 1.00 69.56 91 LYS A O 1
ATOM 742 N N . ARG A 1 92 ? -29.245 -5.048 45.995 1.00 67.19 92 ARG A N 1
ATOM 743 C CA . ARG A 1 92 ? -30.664 -5.460 46.076 1.00 67.19 92 ARG A CA 1
ATOM 744 C C . ARG A 1 92 ? -30.910 -6.560 47.115 1.00 67.19 92 ARG A C 1
ATOM 746 O O . ARG A 1 92 ? -31.945 -6.550 47.778 1.00 67.19 92 ARG A O 1
ATOM 753 N N . LEU A 1 93 ? -29.962 -7.483 47.280 1.00 61.09 93 LEU A N 1
ATOM 754 C CA . LEU A 1 93 ? -30.018 -8.518 48.317 1.00 61.09 93 LEU A CA 1
ATOM 755 C C . LEU A 1 93 ? -29.806 -7.945 49.728 1.00 61.09 93 LEU A C 1
ATOM 757 O O . LEU A 1 93 ? -30.447 -8.406 50.667 1.00 61.09 93 LEU A O 1
ATOM 761 N N . LEU A 1 94 ? -28.953 -6.928 49.880 1.00 60.50 94 LEU A N 1
ATOM 762 C CA . LEU A 1 94 ? -28.723 -6.236 51.157 1.00 60.50 94 LEU A CA 1
ATOM 763 C C . LEU A 1 94 ? -29.848 -5.253 51.527 1.00 60.50 94 LEU A C 1
ATOM 765 O O . LEU A 1 94 ? -30.084 -5.015 52.708 1.00 60.50 94 LEU A O 1
ATOM 769 N N . GLU A 1 95 ? -30.540 -4.687 50.537 1.00 62.44 95 GLU A N 1
ATOM 770 C CA . GLU A 1 95 ? -31.663 -3.760 50.731 1.00 62.44 95 GLU A CA 1
ATOM 771 C C . GLU A 1 95 ? -33.013 -4.462 50.935 1.00 62.44 95 GLU A C 1
ATOM 773 O O . GLU A 1 95 ? -33.985 -3.775 51.231 1.00 62.44 95 GLU A O 1
ATOM 778 N N . SER A 1 96 ? -33.099 -5.797 50.830 1.00 54.47 96 SER A N 1
ATOM 779 C CA . SER A 1 96 ? -34.284 -6.549 51.264 1.00 54.47 96 SER A CA 1
ATOM 780 C C . SER A 1 96 ? -34.259 -6.690 52.788 1.00 54.47 96 SER A C 1
ATOM 782 O O . SER A 1 96 ? -33.522 -7.531 53.310 1.00 54.47 96 SER A O 1
ATOM 784 N N . PRO A 1 97 ? -35.037 -5.895 53.547 1.00 56.12 97 PRO A N 1
ATOM 785 C CA . PRO A 1 97 ? -35.132 -6.093 54.979 1.00 56.12 97 PRO A CA 1
ATOM 786 C C . PRO A 1 97 ? -35.940 -7.370 55.189 1.00 56.12 97 PRO A C 1
ATOM 788 O O . PRO A 1 97 ? -36.934 -7.584 54.497 1.00 56.12 97 PRO A O 1
ATOM 791 N N . ASN A 1 98 ? -35.523 -8.193 56.152 1.00 56.91 98 ASN A N 1
ATOM 792 C CA . ASN A 1 98 ? -36.301 -9.309 56.687 1.00 56.91 98 ASN A CA 1
ATOM 793 C C . ASN A 1 98 ? -37.802 -8.980 56.715 1.00 56.91 98 ASN A C 1
ATOM 795 O O . ASN A 1 98 ? -38.291 -8.252 57.581 1.00 56.91 98 ASN A O 1
ATOM 799 N N . GLY A 1 99 ? -38.522 -9.507 55.729 1.00 55.44 99 GLY A N 1
ATOM 800 C CA . GLY A 1 99 ? -39.962 -9.425 55.632 1.00 55.44 99 GLY A CA 1
ATOM 801 C C . GLY A 1 99 ? -40.577 -10.593 56.380 1.00 55.44 99 GLY A C 1
ATOM 802 O O . GLY A 1 99 ? -40.982 -11.546 55.729 1.00 55.44 99 GLY A O 1
ATOM 803 N N . LYS A 1 100 ? -40.679 -10.425 57.705 1.00 43.72 100 LYS A N 1
ATOM 804 C CA . LYS A 1 100 ? -41.440 -11.224 58.689 1.00 43.72 100 LYS A CA 1
ATOM 805 C C . LYS A 1 100 ? -40.955 -12.639 59.004 1.00 43.72 100 LYS A C 1
ATOM 807 O O . LYS A 1 100 ? -40.837 -13.475 58.090 1.00 43.72 100 LYS A O 1
#

Solvent-accessible surface area (backbone atoms only — not comparable to full-atom values): 6071 Å² total; per-residue (Å²): 138,50,74,50,76,49,74,47,98,86,73,50,74,45,78,44,51,39,81,82,52,67,55,73,43,64,25,84,80,80,61,54,75,38,76,66,68,84,52,92,84,50,92,76,54,38,63,71,60,50,53,48,50,54,52,52,51,51,51,52,52,51,51,53,51,50,52,52,51,51,53,53,49,52,54,52,50,54,53,49,52,53,50,50,54,52,51,52,50,53,47,55,62,68,68,55,69,90,82,127

Organism: NCBI:txid867

pLDDT: mean 74.15, std 13.61, range [43.72, 95.31]